Protein AF-A0A2G2V7Y5-F1 (afdb_monomer)

Foldseek 3Di:
DDDQDDDPDPVVVVVSVVVVVVVVVVVVVVVVVVVVVVDDDDDDDDDDDDDDDDDDDDDDDDDDPPPDPPVPDVVLQVDFDWDDPDPPKIFTARPVPRHTAAIPVGAGDDPRNVVVVPDDDD

Solvent-accessible surface area (backbone ato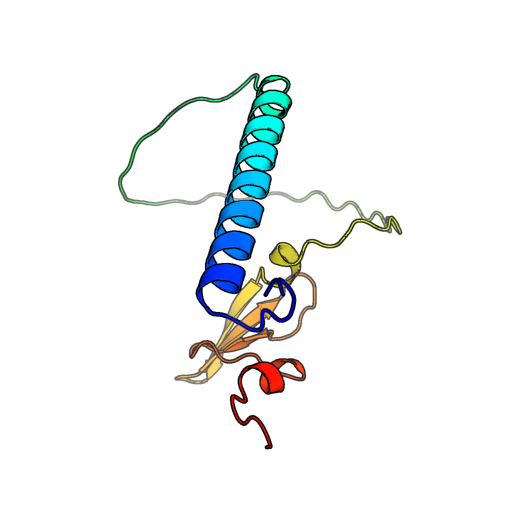ms only — not comparable to full-atom values): 8216 Å² total; per-residue (Å²): 139,86,85,91,76,87,58,99,45,71,68,56,40,51,53,51,49,55,53,53,53,50,54,52,51,52,52,51,52,54,48,51,64,58,51,64,77,74,65,85,81,85,81,82,88,84,85,83,88,87,86,88,82,89,83,87,87,83,88,80,90,72,92,68,93,68,91,59,94,65,80,76,52,72,65,59,53,70,38,58,50,80,44,77,80,50,101,89,41,34,32,28,28,15,70,72,74,72,42,63,48,33,40,79,86,71,49,43,35,76,88,50,33,61,75,72,51,80,77,76,88,127

Radius of gyration: 22.43 Å; Cα contacts (8 Å, |Δi|>4): 77; chains: 1; bounding box: 45×40×55 Å

Sequence (122 aa):
MIWLGTSVTAEDASKNYESKKLEFEELLMAKRAKNGQLSEKSYQESCVTDKFEEKSPMSVDENTNTLNGVEESDEELMMGTWVKISENQEVKYSHKLGVPIVDNYGFLLGEFSILDDLRIYM

Structure (mmCIF, N/CA/C/O backbone):
data_AF-A0A2G2V7Y5-F1
#
_entry.id   AF-A0A2G2V7Y5-F1
#
loop_
_atom_site.group_PDB
_atom_site.id
_atom_site.type_symbol
_atom_site.label_atom_id
_atom_site.label_alt_id
_atom_site.label_comp_id
_atom_site.label_asym_id
_atom_site.label_entity_id
_atom_site.label_seq_id
_atom_site.pdbx_PDB_ins_code
_atom_site.Cartn_x
_atom_site.Cartn_y
_atom_site.Cartn_z
_atom_site.occupancy
_atom_site.B_iso_or_equiv
_atom_site.auth_seq_id
_atom_site.auth_comp_id
_atom_site.auth_asym_id
_atom_site.auth_atom_id
_atom_site.pdbx_PDB_model_num
ATOM 1 N N . MET A 1 1 ? 9.872 4.801 -4.538 1.00 61.06 1 MET A N 1
ATOM 2 C CA . MET A 1 1 ? 10.892 4.232 -5.455 1.00 61.06 1 MET A CA 1
ATOM 3 C C . MET A 1 1 ? 11.596 5.386 -6.163 1.00 61.06 1 MET A C 1
ATOM 5 O O . MET A 1 1 ? 10.897 6.253 -6.665 1.00 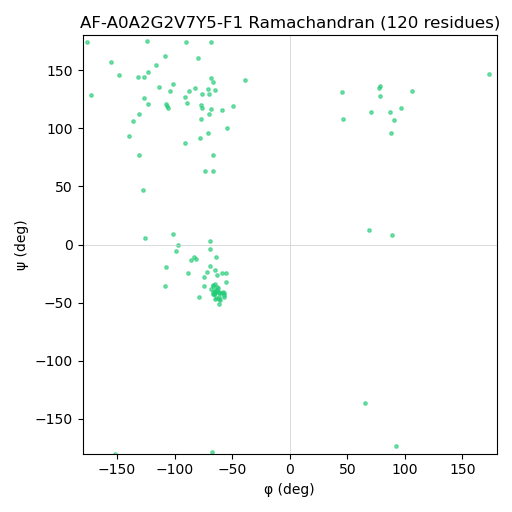61.06 1 MET A O 1
ATOM 9 N N . ILE A 1 2 ? 12.933 5.448 -6.171 1.00 83.94 2 ILE A N 1
ATOM 10 C CA . ILE A 1 2 ? 13.688 6.537 -6.825 1.00 83.94 2 ILE A CA 1
ATOM 11 C C . ILE A 1 2 ? 14.336 5.983 -8.097 1.00 83.94 2 ILE A C 1
ATOM 13 O O . ILE A 1 2 ? 15.126 5.045 -8.022 1.00 83.94 2 ILE A O 1
ATOM 17 N N . TRP A 1 3 ? 14.018 6.561 -9.257 1.00 87.62 3 TRP A N 1
ATOM 18 C CA . TRP A 1 3 ? 14.621 6.189 -10.539 1.00 87.62 3 TRP A CA 1
ATOM 19 C C . TRP A 1 3 ? 15.909 6.989 -10.790 1.00 87.62 3 TRP A C 1
ATOM 21 O O . TRP A 1 3 ? 15.934 8.206 -10.612 1.00 87.62 3 TRP A O 1
ATOM 31 N N . LEU A 1 4 ? 16.990 6.305 -11.181 1.00 85.81 4 LEU A N 1
ATOM 32 C CA . LEU A 1 4 ? 18.320 6.896 -11.418 1.00 85.81 4 LEU A CA 1
ATOM 33 C C . LEU A 1 4 ? 18.640 7.106 -12.909 1.00 85.81 4 LEU A C 1
ATOM 35 O O . LEU A 1 4 ? 19.768 7.454 -13.250 1.00 85.81 4 LEU A O 1
ATOM 39 N N . GLY A 1 5 ? 17.652 6.913 -13.787 1.00 87.69 5 GLY A N 1
ATOM 40 C CA . GLY A 1 5 ? 17.813 6.957 -15.240 1.00 87.69 5 GLY A CA 1
ATOM 41 C C . GLY A 1 5 ? 18.095 5.584 -15.854 1.00 87.69 5 GLY A C 1
ATOM 42 O O . GLY A 1 5 ? 18.007 4.550 -15.189 1.00 87.69 5 GLY A O 1
ATOM 43 N N . THR A 1 6 ? 18.392 5.571 -17.152 1.00 86.25 6 THR A N 1
ATOM 44 C CA . THR A 1 6 ? 18.765 4.365 -17.904 1.00 86.25 6 THR A CA 1
ATOM 45 C C . THR A 1 6 ? 20.257 4.381 -18.204 1.00 86.25 6 THR A C 1
ATOM 47 O O . THR A 1 6 ? 20.733 5.267 -18.914 1.00 86.25 6 THR A O 1
ATOM 50 N N . SER A 1 7 ? 20.984 3.388 -17.703 1.00 86.25 7 SER A N 1
ATOM 51 C CA . SER A 1 7 ? 22.384 3.153 -18.059 1.00 86.25 7 SER A CA 1
ATOM 52 C C . SER A 1 7 ? 22.464 2.016 -19.072 1.00 86.25 7 SER A C 1
ATOM 54 O O . SER A 1 7 ? 21.763 1.016 -18.942 1.00 86.25 7 SER A O 1
ATOM 56 N N . VAL A 1 8 ? 23.314 2.173 -20.085 1.00 87.31 8 VAL A N 1
ATOM 57 C CA . VAL A 1 8 ? 23.492 1.173 -21.152 1.00 87.31 8 VAL A CA 1
ATOM 58 C C . VAL A 1 8 ? 24.294 -0.038 -20.654 1.00 87.31 8 VAL A C 1
ATOM 60 O O . VAL A 1 8 ? 24.080 -1.153 -21.121 1.00 87.31 8 VAL A O 1
ATOM 63 N N . THR A 1 9 ? 25.169 0.169 -19.665 1.00 92.31 9 THR A N 1
ATOM 64 C CA . THR A 1 9 ? 26.080 -0.847 -19.120 1.00 92.31 9 THR A CA 1
ATOM 65 C C . THR A 1 9 ? 25.879 -1.015 -17.614 1.00 92.31 9 THR A C 1
ATOM 67 O O . THR A 1 9 ? 25.580 -0.050 -16.907 1.00 92.31 9 THR A O 1
ATOM 70 N N . ALA A 1 10 ? 26.097 -2.235 -17.113 1.00 89.44 10 ALA A N 1
ATOM 71 C CA . ALA A 1 10 ? 26.016 -2.552 -15.687 1.00 89.44 10 ALA A CA 1
ATOM 72 C C . ALA A 1 10 ? 27.039 -1.764 -14.844 1.00 89.44 10 ALA A C 1
ATOM 74 O O . ALA A 1 10 ? 26.670 -1.246 -13.789 1.00 89.44 10 ALA A O 1
ATOM 75 N N . GLU A 1 11 ? 28.283 -1.599 -15.316 1.00 91.12 11 GLU A N 1
ATOM 76 C CA . GLU A 1 11 ? 29.278 -0.741 -14.653 1.00 91.12 11 GLU A CA 1
ATOM 77 C C . GLU A 1 11 ? 28.793 0.705 -14.481 1.00 91.12 11 GLU A C 1
ATOM 79 O O . GLU A 1 11 ? 28.928 1.272 -13.397 1.00 91.12 11 GLU A O 1
ATOM 84 N N . ASP A 1 12 ? 28.197 1.299 -15.518 1.00 89.75 12 ASP A N 1
ATOM 85 C CA . ASP A 1 12 ? 27.714 2.682 -15.457 1.00 89.75 12 ASP A CA 1
ATOM 86 C C . ASP A 1 12 ? 26.520 2.819 -14.508 1.00 89.75 12 ASP A C 1
ATOM 88 O O . ASP A 1 12 ? 26.438 3.792 -13.755 1.00 89.75 12 ASP A O 1
ATOM 92 N N . ALA A 1 13 ? 25.618 1.831 -14.499 1.00 91.81 13 ALA A N 1
ATOM 93 C CA . ALA A 1 13 ? 24.501 1.782 -13.557 1.00 91.81 13 ALA A CA 1
ATOM 94 C C . ALA A 1 13 ? 25.001 1.715 -12.107 1.00 91.81 13 ALA A C 1
ATOM 96 O O . ALA A 1 13 ? 24.545 2.477 -11.252 1.00 91.81 13 ALA A O 1
ATOM 97 N N . SER A 1 14 ? 25.978 0.838 -11.854 1.00 92.38 14 SER A N 1
ATOM 98 C CA . SER A 1 14 ? 26.615 0.660 -10.547 1.00 92.38 14 SER A CA 1
ATOM 99 C C . SER A 1 14 ? 27.298 1.947 -10.082 1.00 92.38 14 SER A C 1
ATOM 101 O O . SER A 1 14 ? 27.048 2.433 -8.979 1.00 92.38 14 SER A O 1
ATOM 103 N N . LYS A 1 15 ? 28.079 2.582 -10.962 1.00 91.38 15 LYS A N 1
ATOM 104 C CA . LYS A 1 15 ? 28.757 3.849 -10.668 1.00 91.38 15 LYS A CA 1
ATOM 105 C C . LYS A 1 15 ? 27.773 4.974 -10.348 1.00 91.38 15 LYS A C 1
ATOM 107 O O . LYS A 1 15 ? 28.013 5.756 -9.427 1.00 91.38 15 LYS A O 1
ATOM 112 N N . ASN A 1 16 ? 26.679 5.067 -11.100 1.00 89.31 16 ASN A N 1
ATOM 113 C CA . ASN A 1 16 ? 25.651 6.079 -10.880 1.00 89.31 16 ASN A CA 1
ATOM 114 C C . ASN A 1 16 ? 24.928 5.861 -9.541 1.00 89.31 16 ASN A C 1
ATOM 116 O O . ASN A 1 16 ? 24.711 6.811 -8.790 1.00 89.31 16 ASN A O 1
ATOM 120 N N . TYR A 1 17 ? 24.629 4.604 -9.202 1.00 92.81 17 TYR A N 1
ATOM 121 C CA . TYR A 1 17 ? 24.061 4.246 -7.904 1.00 92.81 17 TYR A CA 1
ATOM 122 C C . TYR A 1 17 ? 24.989 4.611 -6.743 1.00 92.81 17 TYR A C 1
ATOM 124 O O . TYR A 1 17 ? 24.559 5.308 -5.826 1.00 92.81 17 TYR A O 1
ATOM 132 N N . GLU A 1 18 ? 26.259 4.203 -6.792 1.00 93.12 18 GLU A N 1
ATOM 133 C CA . GLU A 1 18 ? 27.221 4.500 -5.722 1.00 93.12 18 GLU A CA 1
ATOM 134 C C . GLU A 1 18 ? 27.443 6.010 -5.557 1.00 93.12 18 GLU A C 1
ATOM 136 O O . GLU A 1 18 ? 27.505 6.511 -4.434 1.00 93.12 18 GLU A O 1
ATOM 141 N N . SER A 1 19 ? 27.467 6.759 -6.664 1.00 92.25 19 SER A N 1
ATOM 142 C CA . SER A 1 19 ? 27.579 8.224 -6.628 1.00 92.25 19 SER A CA 1
ATOM 143 C C .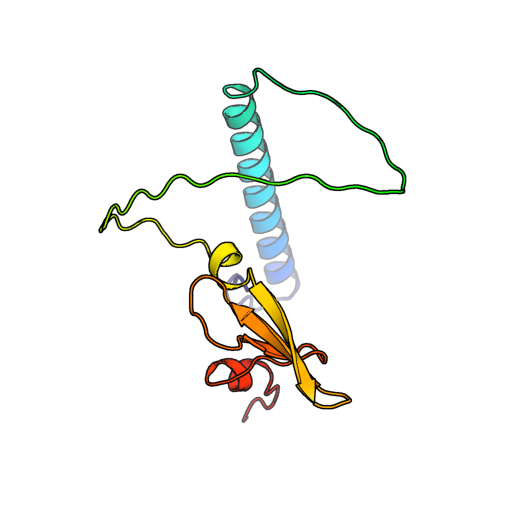 SER A 1 19 ? 26.365 8.863 -5.944 1.00 92.25 19 SER A C 1
ATOM 145 O O . SER A 1 19 ? 26.523 9.700 -5.057 1.00 92.25 19 SER A O 1
ATOM 147 N N . LYS A 1 20 ? 25.149 8.422 -6.297 1.00 91.31 20 LYS A N 1
ATOM 148 C CA . LYS A 1 20 ? 23.900 8.907 -5.688 1.00 91.31 20 LYS A CA 1
ATOM 149 C C . LYS A 1 20 ? 23.817 8.541 -4.203 1.00 91.31 20 LYS A C 1
ATOM 151 O O . LYS A 1 20 ? 23.377 9.341 -3.384 1.00 91.31 20 LYS A O 1
ATOM 156 N N . LYS A 1 21 ? 24.237 7.327 -3.845 1.00 92.44 21 LYS A N 1
ATOM 157 C CA . LYS A 1 21 ? 24.262 6.846 -2.459 1.00 92.44 21 LYS A CA 1
ATOM 158 C C . LYS A 1 21 ? 25.151 7.727 -1.578 1.00 92.44 21 LYS A C 1
ATOM 160 O O . LYS A 1 21 ? 24.757 8.045 -0.460 1.00 92.44 21 LYS A O 1
ATOM 165 N N . LEU A 1 22 ? 26.310 8.146 -2.088 1.00 92.81 22 LEU A N 1
ATOM 166 C CA . LEU A 1 22 ? 27.229 9.030 -1.370 1.00 92.81 22 LEU A CA 1
ATOM 167 C C . LEU A 1 22 ? 26.629 10.425 -1.140 1.00 92.81 22 LEU A C 1
ATOM 169 O O . LEU A 1 22 ? 26.710 10.940 -0.028 1.00 92.81 22 LEU A O 1
ATOM 173 N N . GLU A 1 23 ? 25.970 10.999 -2.150 1.00 91.88 23 GLU A N 1
ATOM 174 C CA . GLU A 1 23 ? 25.272 12.290 -2.038 1.00 91.88 23 GLU A CA 1
ATOM 175 C C . GLU A 1 23 ? 24.211 12.273 -0.922 1.00 91.88 23 GLU A C 1
ATOM 177 O O . GLU A 1 23 ? 24.130 13.194 -0.105 1.00 91.88 23 GLU A O 1
ATOM 182 N N . PHE A 1 24 ? 23.424 11.194 -0.837 1.00 91.75 24 PHE A N 1
ATOM 183 C CA . PHE A 1 24 ? 22.424 11.036 0.222 1.00 91.75 24 PHE A CA 1
ATOM 184 C C . PHE A 1 24 ? 23.043 10.915 1.619 1.00 91.75 24 PHE A C 1
ATOM 186 O O . PHE A 1 24 ? 22.499 11.484 2.566 1.00 91.75 24 PHE A O 1
ATOM 193 N N . GLU A 1 25 ? 24.167 10.211 1.761 1.00 92.44 25 GLU A N 1
ATOM 194 C CA . GLU A 1 25 ? 24.870 10.100 3.044 1.00 92.44 25 GLU A CA 1
ATOM 195 C C . GLU A 1 25 ? 25.406 11.467 3.503 1.00 92.44 25 GLU A C 1
ATOM 197 O O . GLU A 1 25 ? 25.243 11.841 4.667 1.00 92.44 25 GLU A O 1
ATOM 202 N N . GLU A 1 26 ? 25.968 12.262 2.586 1.00 92.88 26 GLU A N 1
ATOM 203 C CA . GLU A 1 26 ? 26.428 13.624 2.880 1.00 92.88 26 GLU A CA 1
ATOM 204 C C . GLU A 1 26 ? 25.272 14.529 3.334 1.00 92.88 26 GLU A C 1
ATOM 206 O O . GLU A 1 26 ? 25.376 15.216 4.356 1.00 92.88 26 GLU A O 1
ATOM 211 N N . LEU A 1 27 ? 24.133 14.473 2.637 1.00 90.19 27 LEU A N 1
ATOM 212 C CA . LEU A 1 27 ? 22.904 15.173 3.026 1.00 90.19 27 LEU A CA 1
ATOM 213 C C . LEU A 1 27 ? 22.430 14.771 4.431 1.00 90.19 27 LEU A C 1
ATOM 215 O O . LEU A 1 27 ? 22.016 15.629 5.218 1.00 90.19 27 LEU A O 1
ATOM 219 N N . LEU A 1 28 ? 22.510 13.483 4.773 1.00 87.31 28 LEU A N 1
ATOM 220 C CA . LEU A 1 28 ? 22.118 12.958 6.083 1.00 87.31 28 LEU A CA 1
ATOM 221 C C . LEU A 1 28 ? 23.043 13.491 7.188 1.00 87.31 28 LEU A C 1
ATOM 223 O O . LEU A 1 28 ? 22.571 13.940 8.239 1.00 87.31 28 LEU A O 1
ATOM 227 N N . MET A 1 29 ? 24.350 13.523 6.931 1.00 87.00 29 MET A N 1
ATOM 228 C CA . MET A 1 29 ? 25.350 14.074 7.850 1.00 87.00 29 MET A CA 1
ATOM 229 C C . MET A 1 29 ? 25.194 15.590 8.032 1.00 87.00 29 MET A C 1
ATOM 231 O O . MET A 1 29 ? 25.214 16.076 9.166 1.00 87.00 29 MET A O 1
ATOM 235 N N . ALA A 1 30 ? 24.944 16.338 6.954 1.00 87.12 30 ALA A N 1
ATOM 236 C CA . ALA A 1 30 ? 24.666 17.773 7.015 1.00 87.12 30 ALA A CA 1
ATOM 237 C C . ALA A 1 30 ? 23.372 18.079 7.791 1.00 87.12 30 ALA A C 1
ATOM 239 O O . ALA A 1 30 ? 23.326 19.027 8.581 1.00 87.12 30 ALA A O 1
ATOM 240 N N . LYS A 1 31 ? 22.328 17.256 7.620 1.00 83.25 31 LYS A N 1
ATOM 241 C CA . LYS A 1 31 ? 21.085 17.361 8.396 1.00 83.25 31 LYS A CA 1
ATOM 242 C C . LYS A 1 31 ? 21.338 17.074 9.878 1.00 83.25 31 LYS A C 1
ATOM 244 O O . LYS A 1 31 ? 20.954 17.886 10.711 1.00 83.25 31 LYS A O 1
ATOM 249 N N . ARG A 1 32 ? 22.073 16.007 10.222 1.00 79.94 32 ARG A N 1
ATOM 250 C CA . ARG A 1 32 ? 22.472 15.715 11.617 1.00 79.94 32 ARG A CA 1
ATOM 251 C C . ARG A 1 32 ? 23.256 16.863 12.255 1.00 79.94 32 ARG A C 1
ATOM 253 O O . ARG A 1 32 ? 22.974 17.218 13.395 1.00 79.94 32 ARG A O 1
ATOM 260 N N . ALA A 1 33 ? 24.182 17.478 11.520 1.00 74.69 33 ALA A N 1
ATOM 261 C CA . ALA A 1 33 ? 24.941 18.628 12.010 1.00 74.69 33 ALA A CA 1
ATOM 262 C C . ALA A 1 33 ? 24.042 19.846 12.302 1.00 74.69 33 ALA A C 1
ATOM 264 O O . ALA A 1 33 ? 24.252 20.539 13.294 1.00 74.69 33 ALA A O 1
ATOM 265 N N . LYS A 1 34 ? 23.001 20.078 11.489 1.00 64.69 34 LYS A N 1
ATOM 266 C CA . LYS A 1 34 ? 22.005 21.140 11.723 1.00 64.69 34 LYS A CA 1
ATOM 267 C C . LYS A 1 34 ? 21.033 20.810 12.859 1.00 64.69 34 LYS A C 1
ATOM 269 O O . LYS A 1 34 ? 20.669 21.693 13.630 1.00 64.69 34 LYS A O 1
ATOM 274 N N . ASN A 1 35 ? 20.660 19.542 13.016 1.00 58.50 35 ASN A N 1
ATOM 275 C CA . ASN A 1 35 ? 19.846 19.072 14.139 1.00 58.50 35 ASN A CA 1
ATOM 276 C C . ASN A 1 35 ? 20.597 19.114 15.486 1.00 58.50 35 ASN A C 1
ATOM 278 O O . ASN A 1 35 ? 19.953 19.162 16.529 1.00 58.50 35 ASN A O 1
ATOM 282 N N . GLY A 1 36 ? 21.934 19.190 15.481 1.00 50.81 36 GLY A N 1
ATOM 283 C CA . GLY A 1 36 ? 22.747 19.440 16.677 1.00 50.81 36 GLY A CA 1
ATOM 284 C C . GLY A 1 36 ? 22.531 20.815 17.329 1.00 50.81 36 GLY A C 1
ATOM 285 O O . GLY A 1 36 ? 22.981 21.022 18.451 1.00 50.81 36 GLY A O 1
ATOM 286 N N . GLN A 1 37 ? 21.825 21.744 16.669 1.00 48.09 37 GLN A N 1
ATOM 287 C CA . GLN A 1 37 ? 21.509 23.072 17.215 1.00 48.09 37 GLN A CA 1
ATOM 288 C C . GLN A 1 37 ? 20.103 23.174 17.845 1.00 48.09 37 GLN A C 1
ATOM 290 O O . GLN A 1 37 ? 19.753 24.219 18.385 1.00 48.09 37 GLN A O 1
ATOM 295 N N . LEU A 1 38 ? 19.315 22.090 17.827 1.00 47.41 38 LEU A N 1
ATOM 296 C CA . LEU A 1 38 ? 18.018 21.971 18.512 1.00 47.41 38 LEU A CA 1
ATOM 297 C C . LEU A 1 38 ? 17.979 20.718 19.397 1.00 47.41 38 LEU A C 1
ATOM 299 O O . LEU A 1 38 ? 17.037 19.934 19.358 1.00 47.41 38 LEU A O 1
ATOM 303 N N . SER A 1 39 ? 19.027 20.511 20.189 1.00 46.41 39 SER A N 1
ATOM 304 C CA . SER A 1 39 ? 19.048 19.457 21.199 1.00 46.41 39 SER A CA 1
ATOM 305 C C . SER A 1 39 ? 19.516 20.021 22.534 1.00 46.41 39 SER A C 1
ATOM 307 O O . SER A 1 39 ? 20.640 19.779 22.969 1.00 46.41 39 SER A O 1
ATOM 309 N N . GLU A 1 40 ? 18.620 20.735 23.214 1.00 46.97 40 GLU A N 1
ATOM 310 C CA . GLU A 1 40 ? 18.575 20.668 24.671 1.00 46.97 40 GLU A CA 1
ATOM 311 C C . GLU A 1 40 ? 17.350 19.831 25.069 1.00 46.97 40 GLU A C 1
ATOM 313 O O . GLU A 1 40 ? 16.216 20.210 24.789 1.00 46.97 40 GLU A O 1
ATOM 318 N N . LYS A 1 41 ? 17.642 18.702 25.737 1.00 42.31 41 LYS A N 1
ATOM 319 C CA . LYS A 1 41 ? 16.765 17.630 26.265 1.00 42.31 41 LYS A CA 1
ATOM 320 C C . LYS A 1 41 ? 16.262 16.619 25.219 1.00 42.31 41 LYS A C 1
ATOM 322 O O . LYS A 1 41 ? 15.667 16.996 24.228 1.00 42.31 41 LYS A O 1
ATOM 327 N N . SER A 1 42 ? 16.411 15.304 25.387 1.00 46.06 42 SER A N 1
ATOM 328 C CA . SER A 1 42 ? 16.763 14.489 26.556 1.00 46.06 42 SER A CA 1
ATOM 329 C C . SER A 1 42 ? 17.389 13.157 26.115 1.00 46.06 42 SER A C 1
ATOM 331 O O . SER A 1 42 ? 17.189 12.697 24.997 1.00 46.06 42 SER A O 1
ATOM 333 N N . TYR A 1 43 ? 18.154 12.588 27.039 1.00 42.34 43 TYR A N 1
ATOM 334 C CA . TYR A 1 43 ? 19.107 11.490 26.951 1.00 42.34 43 TYR A CA 1
ATOM 335 C C . TYR A 1 43 ? 18.490 10.079 26.951 1.00 42.34 43 TYR A C 1
ATOM 337 O O . TYR A 1 43 ? 17.421 9.882 27.517 1.00 42.34 43 TYR A O 1
ATOM 345 N N . GLN A 1 44 ? 19.311 9.135 26.456 1.00 43.97 44 GLN A N 1
ATOM 346 C CA . GLN A 1 44 ? 19.489 7.733 26.894 1.00 43.97 44 GLN A CA 1
ATOM 347 C C . GLN A 1 44 ? 18.346 6.741 26.610 1.00 43.97 44 GLN A C 1
ATOM 349 O O . GLN A 1 44 ? 17.207 6.941 26.997 1.00 43.97 44 GLN A O 1
ATOM 354 N N . GLU A 1 45 ? 18.571 5.737 25.756 1.00 43.66 45 GLU A N 1
ATOM 355 C CA . GLU A 1 45 ? 19.287 4.463 26.001 1.00 43.66 45 GLU A CA 1
ATOM 356 C C . GLU A 1 45 ? 18.435 3.438 26.771 1.00 43.66 45 GLU A C 1
ATOM 358 O O . GLU A 1 45 ? 17.861 3.739 27.809 1.00 43.66 45 GLU A O 1
ATOM 363 N N . SER A 1 46 ? 18.481 2.197 26.272 1.00 36.16 46 SER A N 1
ATOM 364 C CA . SER A 1 46 ? 18.180 0.929 26.949 1.00 36.16 46 SER A CA 1
ATOM 365 C C . SER A 1 46 ? 16.870 0.221 26.588 1.00 36.16 46 SER A C 1
ATOM 367 O O . SER A 1 46 ? 15.776 0.771 26.551 1.00 36.16 46 SER A O 1
ATOM 369 N N . CYS A 1 47 ? 17.068 -1.070 26.346 1.00 38.09 47 CYS A N 1
ATOM 370 C CA . CYS A 1 47 ? 16.137 -2.138 26.036 1.00 38.09 47 CYS A CA 1
ATOM 371 C C . CYS A 1 47 ? 15.207 -2.535 27.210 1.00 38.09 47 CYS A C 1
ATOM 373 O O . CYS A 1 47 ? 15.468 -2.198 28.361 1.00 38.09 47 CYS A O 1
ATOM 375 N N . VAL A 1 48 ? 14.269 -3.439 26.876 1.00 33.31 48 VAL A N 1
ATOM 376 C CA . VAL A 1 48 ? 13.548 -4.426 27.721 1.00 33.31 48 VAL A CA 1
ATOM 377 C C . VAL A 1 48 ? 12.220 -3.983 28.372 1.00 33.31 48 VAL A C 1
ATOM 379 O O . VAL A 1 48 ? 12.183 -3.248 29.346 1.00 33.31 48 VAL A O 1
ATOM 382 N N . THR A 1 49 ? 11.151 -4.546 27.793 1.00 33.34 49 THR A N 1
ATOM 383 C CA . THR A 1 49 ? 10.012 -5.296 28.373 1.00 33.34 49 THR A CA 1
ATOM 384 C C . THR A 1 49 ? 9.263 -4.813 29.634 1.00 33.34 49 THR A C 1
ATOM 386 O O . THR A 1 49 ? 9.823 -4.686 30.713 1.00 33.34 49 THR A O 1
ATOM 389 N N . ASP A 1 50 ? 7.931 -4.832 29.467 1.00 33.56 50 ASP A N 1
ATOM 390 C CA . ASP A 1 50 ? 6.856 -5.211 30.405 1.00 33.56 50 ASP A CA 1
ATOM 391 C C . ASP A 1 50 ? 6.233 -4.190 31.396 1.00 33.56 50 ASP A C 1
ATOM 393 O O . ASP A 1 50 ? 6.798 -3.839 32.424 1.00 33.56 50 ASP A O 1
ATOM 397 N N . LYS A 1 51 ? 4.934 -3.939 31.124 1.00 39.56 51 LYS A N 1
ATOM 398 C CA . LYS A 1 51 ? 3.757 -3.969 32.029 1.00 39.56 51 LYS A CA 1
ATOM 399 C C . LYS A 1 51 ? 3.187 -2.698 32.700 1.00 39.56 51 LYS A C 1
ATOM 401 O O . LYS A 1 51 ? 3.737 -2.167 33.650 1.00 39.56 51 LYS A O 1
ATOM 406 N N . PHE A 1 52 ? 1.927 -2.468 32.293 1.00 40.78 52 PHE A N 1
ATOM 407 C CA . PHE A 1 52 ? 0.693 -2.151 33.044 1.00 40.78 52 PHE A CA 1
ATOM 408 C C . PHE A 1 52 ? 0.391 -0.736 33.589 1.00 40.78 52 PHE A C 1
ATOM 410 O O . PHE A 1 52 ? 1.185 -0.098 34.264 1.00 40.78 52 PHE A O 1
ATOM 417 N N . GLU A 1 53 ? -0.889 -0.402 33.354 1.00 38.53 53 GLU A N 1
ATOM 418 C CA . GLU A 1 53 ? -1.838 0.405 34.146 1.00 38.53 53 GLU A CA 1
ATOM 419 C C . GLU A 1 53 ? -1.928 1.934 33.974 1.00 38.53 53 GLU A C 1
ATOM 421 O O . GLU A 1 53 ? -1.231 2.731 34.587 1.00 38.53 53 GLU A O 1
ATOM 426 N N . GLU A 1 54 ? -2.904 2.306 33.133 1.00 42.31 54 GLU A N 1
ATOM 427 C CA . GLU A 1 54 ? -4.128 3.051 33.486 1.00 42.31 54 GLU A CA 1
ATOM 428 C C . GLU A 1 54 ? -4.013 4.302 34.387 1.00 42.31 54 GLU A C 1
ATOM 430 O O . GLU A 1 54 ? -3.965 4.207 35.610 1.00 42.31 54 GLU A O 1
ATOM 435 N N . LYS A 1 55 ? -4.211 5.489 33.786 1.00 32.22 55 LYS A N 1
ATOM 436 C CA . LYS A 1 55 ? -5.372 6.359 34.090 1.00 32.22 55 LYS A CA 1
ATOM 437 C C . LYS A 1 55 ? -5.485 7.581 33.162 1.00 32.22 55 LYS A C 1
ATOM 439 O O . LYS A 1 55 ? 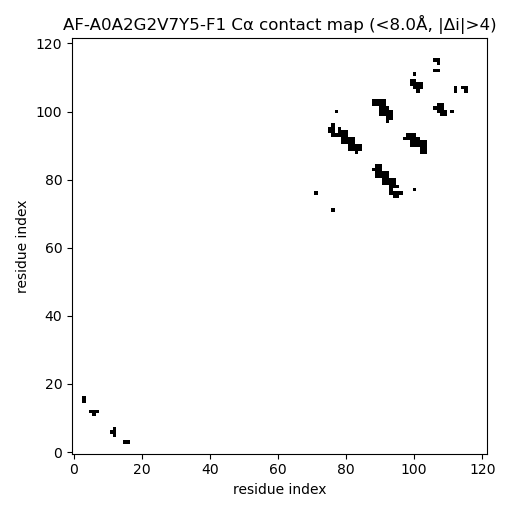-4.553 8.355 32.993 1.00 32.22 55 LYS A O 1
ATOM 444 N N . SER A 1 56 ? -6.691 7.724 32.613 1.00 36.69 56 SER A N 1
ATOM 445 C CA . SER A 1 56 ? -7.341 8.902 31.994 1.00 36.69 56 SER A CA 1
ATOM 446 C C . SER A 1 56 ? -7.645 10.005 33.047 1.00 36.69 56 SER A C 1
ATOM 448 O O . SER A 1 56 ? -7.420 9.709 34.226 1.00 36.69 56 SER A O 1
ATOM 450 N N . PRO A 1 57 ? -8.263 11.191 32.767 1.00 65.00 57 PRO A N 1
ATOM 451 C CA . PRO A 1 57 ? -8.630 11.915 31.520 1.00 65.00 57 PRO A CA 1
ATOM 452 C C . PRO A 1 57 ? -8.018 13.352 31.493 1.00 65.00 57 PRO A C 1
ATOM 454 O O . PRO A 1 57 ? -7.415 13.780 32.467 1.00 65.00 57 PRO A O 1
ATOM 457 N N . MET A 1 58 ? -8.105 14.187 30.447 1.00 28.97 58 MET A N 1
ATOM 458 C CA . MET A 1 58 ? -9.288 15.000 30.116 1.00 28.97 58 MET A CA 1
ATOM 459 C C . MET A 1 58 ? -8.980 15.961 28.948 1.00 28.97 58 MET A C 1
ATOM 461 O O . MET A 1 58 ? -7.867 16.451 28.793 1.00 28.97 58 MET A O 1
ATOM 465 N N . SER A 1 59 ? -10.025 16.190 28.158 1.00 46.03 59 SER A N 1
ATOM 466 C CA . SER A 1 59 ? -10.211 17.044 26.980 1.00 46.03 59 SER A CA 1
ATOM 467 C C . SER A 1 59 ? -9.549 18.428 26.965 1.00 46.03 59 SER A C 1
ATOM 469 O O . SER A 1 59 ? -9.701 19.187 27.922 1.00 46.03 59 SER A O 1
ATOM 471 N N . VAL A 1 60 ? -9.047 18.825 25.791 1.00 42.41 60 VAL A N 1
ATOM 472 C CA . VAL A 1 60 ? -9.191 20.199 25.284 1.00 42.41 60 VAL A CA 1
ATOM 473 C C . VAL A 1 60 ? -9.686 20.108 23.843 1.00 42.41 60 VAL A C 1
ATOM 475 O O . VAL A 1 60 ? -9.013 19.575 22.966 1.00 42.41 60 VAL A O 1
ATOM 478 N N . ASP A 1 61 ? -10.922 20.556 23.663 1.00 55.44 61 ASP A N 1
ATOM 479 C CA . ASP A 1 61 ? -11.542 20.864 22.384 1.00 55.44 61 ASP A CA 1
ATOM 480 C C . ASP A 1 61 ? -10.963 22.201 21.917 1.00 55.44 61 ASP A C 1
ATOM 482 O O . ASP A 1 61 ? -11.133 23.205 22.604 1.00 55.44 61 ASP A O 1
ATOM 486 N N . GLU A 1 62 ? -10.266 22.218 20.787 1.00 45.41 62 GLU A N 1
ATOM 487 C CA . GLU A 1 62 ? -10.009 23.451 20.049 1.00 45.41 62 GLU A CA 1
ATOM 488 C C . GLU A 1 62 ? -10.146 23.154 18.560 1.00 45.41 62 GLU A C 1
ATOM 490 O O . GLU A 1 62 ? -9.226 22.722 17.862 1.00 45.41 62 GLU A O 1
ATOM 495 N N . ASN A 1 63 ? -11.363 23.401 18.076 1.00 59.16 63 ASN A N 1
ATOM 496 C CA . ASN A 1 63 ? -11.586 23.704 16.680 1.00 59.16 63 ASN A CA 1
ATOM 497 C C . ASN A 1 63 ? -10.599 24.806 16.260 1.00 59.16 63 ASN A C 1
ATOM 499 O O . ASN A 1 63 ? -10.602 25.917 16.780 1.00 59.16 63 ASN A O 1
ATOM 503 N N . THR A 1 64 ? -9.749 24.497 15.294 1.00 39.53 64 THR A N 1
ATOM 504 C CA . THR A 1 64 ? -9.174 25.508 14.421 1.00 39.53 64 THR A CA 1
ATOM 505 C C . THR A 1 64 ? -9.238 24.930 13.022 1.00 39.53 64 THR A C 1
ATOM 507 O O . THR A 1 64 ? -8.517 24.004 12.659 1.00 39.53 64 THR A O 1
ATOM 510 N N . ASN A 1 65 ? -10.168 25.462 12.230 1.00 53.78 65 ASN A N 1
ATOM 511 C CA . ASN A 1 65 ? -10.168 25.298 10.783 1.00 53.78 65 ASN A CA 1
ATOM 512 C C . ASN A 1 65 ? -8.937 26.033 10.246 1.00 53.78 65 ASN A C 1
ATOM 514 O O . ASN A 1 65 ? -9.018 27.165 9.771 1.00 53.78 65 ASN A O 1
ATOM 518 N N . THR A 1 66 ? -7.780 25.403 10.400 1.00 40.22 66 THR A N 1
ATOM 519 C CA . THR A 1 66 ? -6.505 25.904 9.923 1.00 40.22 66 THR A CA 1
ATOM 520 C C . THR A 1 66 ? -6.319 25.348 8.523 1.00 40.22 66 THR A C 1
ATOM 522 O O . THR A 1 66 ? -5.756 24.278 8.317 1.00 40.22 66 THR A O 1
ATOM 525 N N . LEU A 1 67 ? -6.849 26.089 7.551 1.00 50.91 67 LEU A N 1
ATOM 526 C CA . LEU A 1 67 ? -6.588 25.912 6.126 1.00 50.91 67 LEU A CA 1
ATOM 527 C C . LEU A 1 67 ? -5.165 26.423 5.842 1.00 50.91 67 LEU A C 1
ATOM 529 O O . LEU A 1 67 ? -4.961 27.424 5.164 1.00 50.91 67 LEU A O 1
ATOM 533 N N . ASN A 1 68 ? -4.180 25.758 6.445 1.00 48.31 68 ASN A N 1
ATOM 534 C CA . ASN A 1 68 ? -2.774 25.895 6.108 1.00 48.31 68 ASN A CA 1
ATOM 535 C C . ASN A 1 68 ? -2.409 24.650 5.309 1.00 48.31 68 ASN A C 1
ATOM 537 O O . ASN A 1 68 ? -2.733 23.544 5.733 1.00 48.31 68 ASN A O 1
ATOM 541 N N . GLY A 1 69 ? -1.740 24.830 4.170 1.00 49.16 69 GLY A N 1
ATOM 542 C CA . GLY A 1 69 ? -1.111 23.754 3.403 1.00 49.16 69 GLY A CA 1
ATOM 543 C C . GLY A 1 69 ? 0.056 23.147 4.179 1.00 49.16 69 GLY A C 1
ATOM 544 O O . GLY A 1 69 ? 1.210 23.297 3.792 1.00 49.16 69 GLY A O 1
ATOM 545 N N . VAL A 1 70 ? -0.256 22.544 5.323 1.00 52.31 70 VAL A N 1
ATOM 546 C CA . VAL A 1 70 ? 0.583 21.582 6.015 1.00 52.31 70 VAL A CA 1
ATOM 547 C C . VAL A 1 70 ? 0.569 20.368 5.107 1.00 52.31 70 VAL A C 1
ATOM 549 O O . VAL A 1 70 ? -0.498 19.834 4.816 1.00 52.31 70 VAL A O 1
ATOM 552 N N . GLU A 1 71 ? 1.735 20.005 4.585 1.00 60.44 71 GLU A N 1
ATOM 553 C CA . GLU A 1 71 ? 1.934 18.715 3.938 1.00 60.44 71 GLU A CA 1
ATOM 554 C C . GLU A 1 71 ? 1.500 17.661 4.961 1.00 60.44 71 GLU A C 1
ATOM 556 O O . GLU A 1 71 ? 2.199 17.428 5.949 1.00 60.44 71 GLU A O 1
ATOM 561 N N . GLU A 1 72 ? 0.277 17.143 4.805 1.00 62.25 72 GLU A N 1
ATOM 562 C CA . GLU A 1 72 ? -0.220 16.057 5.638 1.00 62.25 72 GLU A CA 1
ATOM 563 C C . GLU A 1 72 ? 0.756 14.913 5.434 1.00 62.25 72 GLU A C 1
ATOM 565 O O . GLU A 1 72 ? 0.968 1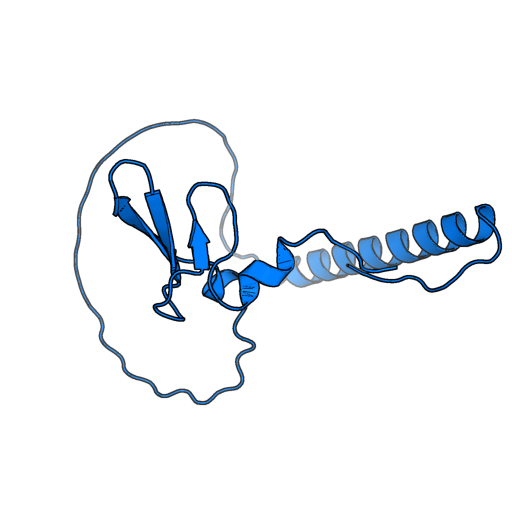4.456 4.310 1.00 62.25 72 GLU A O 1
ATOM 570 N N . SER A 1 73 ? 1.443 14.545 6.506 1.00 74.00 73 SER A N 1
ATOM 571 C CA . SER A 1 73 ? 2.494 13.559 6.405 1.00 74.00 73 SER A CA 1
ATOM 572 C C . SER A 1 73 ? 1.834 12.202 6.156 1.00 74.00 73 SER A C 1
ATOM 574 O O . SER A 1 73 ? 0.837 11.854 6.799 1.00 74.00 73 SER A O 1
ATOM 576 N N . ASP A 1 74 ? 2.359 11.435 5.198 1.00 77.62 74 ASP A N 1
ATOM 577 C CA . ASP A 1 74 ? 1.784 10.141 4.806 1.00 77.62 74 ASP A CA 1
ATOM 578 C C . ASP A 1 74 ? 1.649 9.192 6.014 1.00 77.62 74 ASP A C 1
ATOM 580 O O . ASP A 1 74 ? 0.790 8.308 6.041 1.00 77.62 74 ASP A O 1
ATOM 584 N N . GLU A 1 75 ? 2.463 9.393 7.055 1.00 83.88 75 GLU A N 1
ATOM 585 C CA . GLU A 1 75 ? 2.398 8.630 8.297 1.00 83.88 75 GLU A CA 1
ATOM 586 C C . GLU A 1 75 ? 1.084 8.857 9.054 1.00 83.88 75 GLU A C 1
ATOM 588 O O . GLU A 1 75 ? 0.508 7.888 9.553 1.00 83.88 75 GLU A O 1
ATOM 593 N N . GLU A 1 76 ? 0.579 10.094 9.115 1.00 86.44 76 GLU A N 1
ATOM 594 C CA . GLU A 1 76 ? -0.662 10.430 9.827 1.00 86.44 76 GLU A CA 1
ATOM 595 C C . GLU A 1 76 ? -1.889 9.791 9.164 1.00 86.44 76 GLU A C 1
ATOM 597 O O . GLU A 1 76 ? -2.790 9.305 9.852 1.00 86.44 76 GLU A O 1
ATOM 602 N N . LEU A 1 77 ? -1.882 9.688 7.833 1.00 84.94 77 LEU A N 1
ATOM 603 C CA . LEU A 1 77 ? -2.924 8.999 7.066 1.00 84.94 77 LEU A CA 1
ATOM 604 C C . LEU A 1 77 ? -2.960 7.494 7.357 1.00 84.94 77 LEU A C 1
ATOM 606 O O . LEU A 1 77 ? -4.036 6.886 7.370 1.00 84.94 77 LEU A O 1
ATOM 610 N N . MET A 1 78 ? -1.790 6.902 7.614 1.00 84.81 78 MET A N 1
ATOM 611 C CA . MET A 1 78 ? -1.622 5.472 7.879 1.00 84.81 78 MET A CA 1
ATOM 612 C C . MET A 1 78 ? -1.836 5.098 9.350 1.00 84.81 78 MET A C 1
ATOM 614 O O . MET A 1 78 ? -1.987 3.905 9.659 1.00 84.81 78 MET A O 1
ATOM 618 N N . MET A 1 79 ? -1.870 6.077 10.259 1.00 91.12 79 MET A N 1
ATOM 619 C CA . MET A 1 79 ? -2.272 5.861 11.647 1.00 91.12 79 MET A CA 1
ATOM 620 C C . MET A 1 79 ? -3.754 5.492 11.724 1.00 91.12 79 MET A C 1
ATOM 622 O O . MET A 1 79 ? -4.599 6.022 11.002 1.00 91.12 79 MET A O 1
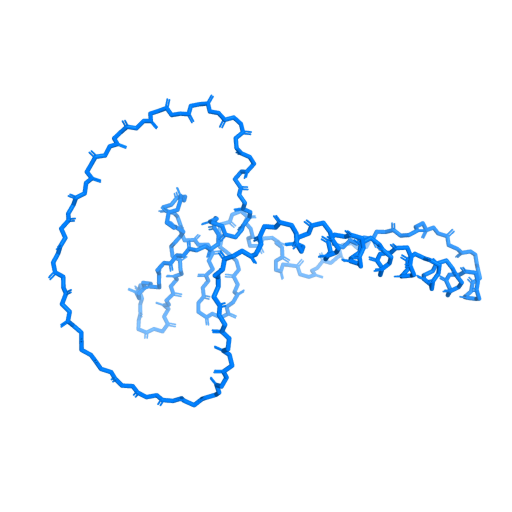ATOM 626 N N . GLY A 1 80 ? -4.080 4.544 12.596 1.00 94.75 80 GLY A N 1
ATOM 627 C CA . GLY A 1 80 ? -5.433 4.023 12.659 1.00 94.75 80 GLY A CA 1
ATOM 628 C C . GLY A 1 80 ? -5.668 3.014 13.767 1.00 94.75 80 GLY A C 1
ATOM 629 O O . GLY A 1 80 ? -4.740 2.579 14.450 1.00 94.75 80 GLY A O 1
ATOM 630 N N . THR A 1 81 ? -6.928 2.616 13.912 1.00 97.44 81 THR A N 1
ATOM 631 C CA . THR A 1 81 ? -7.366 1.605 14.883 1.00 97.44 81 THR A CA 1
ATOM 632 C C . THR A 1 81 ? -7.860 0.361 14.159 1.00 97.44 81 THR A C 1
ATOM 634 O O . THR A 1 81 ? -8.613 0.460 13.191 1.00 97.44 81 THR A O 1
ATOM 637 N N . TRP A 1 82 ? -7.450 -0.813 14.640 1.00 97.69 82 TRP A N 1
ATOM 638 C CA . TRP A 1 82 ? -7.949 -2.100 14.163 1.00 97.69 82 TRP A CA 1
ATOM 639 C C . TRP A 1 82 ? -9.347 -2.378 14.712 1.00 97.69 82 TRP A C 1
ATOM 641 O O . TRP A 1 82 ? -9.584 -2.275 15.916 1.00 97.69 82 TRP A O 1
ATOM 651 N N . VAL A 1 83 ? -10.269 -2.734 13.821 1.00 97.62 83 VAL A N 1
ATOM 652 C CA . VAL A 1 83 ? -11.661 -3.053 14.139 1.00 97.62 83 VAL A CA 1
ATOM 653 C C . VAL A 1 83 ? -11.995 -4.420 13.558 1.00 97.62 83 VAL A C 1
ATOM 655 O O . VAL A 1 83 ? -11.828 -4.658 12.361 1.00 97.62 83 VAL A O 1
ATOM 658 N N . LYS A 1 84 ? -12.499 -5.320 14.407 1.00 97.62 84 LYS A N 1
ATOM 659 C CA . LYS A 1 84 ? -12.985 -6.637 13.993 1.00 97.62 84 LYS A CA 1
ATOM 660 C C . LYS A 1 84 ? -14.359 -6.513 13.343 1.00 97.62 84 LYS A C 1
ATOM 662 O O . LYS A 1 84 ? -15.305 -6.069 13.991 1.00 97.62 84 LYS A O 1
ATOM 667 N N . ILE A 1 85 ? -14.460 -6.924 12.081 1.00 95.69 85 ILE A N 1
ATOM 668 C CA . ILE A 1 85 ? -15.702 -6.874 11.295 1.00 95.69 85 ILE A CA 1
ATOM 669 C C . ILE A 1 85 ? -16.321 -8.261 11.077 1.00 95.69 85 ILE A C 1
ATOM 671 O O . ILE A 1 85 ? -17.519 -8.357 10.817 1.00 95.69 85 ILE A O 1
ATOM 675 N N . SER A 1 86 ? -15.550 -9.341 11.241 1.00 95.69 86 SER A N 1
ATOM 676 C CA . SER A 1 86 ? -16.056 -10.720 11.271 1.00 95.69 86 SER A CA 1
ATOM 677 C C . SER A 1 86 ? -15.145 -11.625 12.116 1.00 95.69 86 SER A C 1
ATOM 679 O O . SER A 1 86 ? -14.154 -11.165 12.679 1.00 95.69 86 SER A O 1
ATOM 681 N N . GLU A 1 87 ? -15.472 -12.916 12.241 1.00 94.25 87 GLU A N 1
ATOM 682 C CA . GLU A 1 87 ? -14.718 -13.871 13.072 1.00 94.25 87 GLU A CA 1
ATOM 683 C C . GLU A 1 87 ? -13.219 -13.939 12.716 1.00 94.25 87 GLU A C 1
ATOM 685 O O . GLU A 1 87 ? -12.380 -14.101 13.603 1.00 94.25 87 GLU A O 1
ATOM 690 N N . ASN A 1 88 ? -12.881 -13.743 11.440 1.00 95.31 88 ASN A N 1
ATOM 691 C CA . ASN A 1 88 ? -11.526 -13.850 10.892 1.00 95.31 88 ASN A CA 1
ATOM 692 C C . ASN A 1 88 ? -11.057 -12.601 10.126 1.00 95.31 88 ASN A C 1
ATOM 694 O O . ASN A 1 88 ? -9.973 -12.621 9.542 1.00 95.31 88 ASN A O 1
ATOM 698 N N . GLN A 1 89 ? -11.849 -11.530 10.136 1.00 95.31 89 GLN A N 1
ATOM 699 C CA . GLN A 1 89 ? -11.561 -10.317 9.384 1.00 95.31 89 GLN A CA 1
ATOM 700 C C . GLN A 1 89 ? -11.506 -9.114 10.320 1.00 95.31 89 GLN A C 1
ATOM 702 O O . GLN A 1 89 ? -12.478 -8.771 11.005 1.00 95.31 89 GLN A O 1
ATOM 707 N N . GLU A 1 90 ? -10.357 -8.453 10.315 1.00 97.75 90 GLU A N 1
ATOM 708 C CA . GLU A 1 90 ? -10.131 -7.187 11.001 1.00 97.75 90 GLU A CA 1
ATOM 709 C C . GLU A 1 90 ? -9.577 -6.189 9.989 1.00 97.75 90 GLU A C 1
ATOM 711 O O . GLU A 1 90 ? -8.825 -6.554 9.087 1.00 97.75 90 GLU A O 1
ATOM 716 N N . VAL A 1 91 ? -9.966 -4.927 10.114 1.00 97.50 91 VAL A N 1
ATOM 717 C CA . VAL A 1 91 ? -9.507 -3.863 9.218 1.00 97.50 91 VAL A CA 1
ATOM 718 C C . VAL A 1 91 ? -9.039 -2.671 10.036 1.00 97.50 91 VAL A C 1
ATOM 720 O O . VAL A 1 91 ? -9.602 -2.369 11.091 1.00 97.50 91 VAL A O 1
ATOM 723 N N . LYS A 1 92 ? -8.001 -1.984 9.566 1.00 97.00 92 LYS A N 1
ATOM 724 C CA . LYS A 1 92 ? -7.514 -0.752 10.184 1.00 97.00 92 LYS A CA 1
ATOM 725 C C . LYS A 1 92 ? -8.244 0.440 9.581 1.00 97.00 92 LYS A C 1
ATOM 727 O O . LYS A 1 92 ? -8.162 0.660 8.374 1.00 97.00 92 LYS A O 1
ATOM 732 N N . TYR A 1 93 ? -8.913 1.224 10.418 1.00 95.88 93 TYR A N 1
ATOM 733 C CA . TYR A 1 93 ? -9.529 2.494 10.033 1.00 95.88 93 TYR A CA 1
ATOM 734 C C . TYR A 1 93 ? -8.552 3.640 10.252 1.00 95.88 93 TYR A C 1
ATOM 736 O O . TYR A 1 93 ? -8.041 3.795 11.361 1.00 95.88 93 TYR A O 1
ATOM 744 N N . SER A 1 94 ? -8.319 4.444 9.214 1.00 94.50 94 SER A N 1
ATOM 745 C CA . SER A 1 94 ? -7.506 5.658 9.323 1.00 94.50 94 SER A CA 1
ATOM 746 C C . SER A 1 94 ? -8.182 6.665 10.253 1.00 94.50 94 SER A C 1
ATOM 748 O O . SER A 1 94 ? -9.376 6.934 10.105 1.00 94.50 94 SER A O 1
ATOM 750 N N . HIS A 1 95 ? -7.431 7.246 11.192 1.00 93.88 95 HIS A N 1
ATOM 751 C CA . HIS A 1 95 ? -7.961 8.296 12.076 1.00 93.88 95 HIS A CA 1
ATOM 752 C C . HIS A 1 95 ? -8.305 9.571 11.312 1.00 93.88 95 HIS A C 1
ATOM 754 O O . HIS A 1 95 ? -9.294 10.228 11.627 1.00 93.88 95 HIS A O 1
ATOM 760 N N . LYS A 1 96 ? -7.511 9.892 10.287 1.00 92.31 96 LYS A N 1
ATOM 761 C CA . LYS A 1 96 ? -7.673 11.099 9.478 1.00 92.31 96 LYS A CA 1
ATOM 762 C C . LYS A 1 96 ? -8.782 10.957 8.439 1.00 92.31 96 LYS A C 1
ATOM 764 O O . LYS A 1 96 ? -9.593 11.865 8.281 1.00 92.31 96 LYS A O 1
ATOM 769 N N . LEU A 1 97 ? -8.817 9.824 7.735 1.00 90.56 97 LEU A N 1
ATOM 770 C CA . LEU A 1 97 ? -9.766 9.608 6.638 1.00 90.56 97 LEU A CA 1
ATOM 771 C C . LEU A 1 97 ? -11.100 9.013 7.109 1.00 90.56 97 LEU A C 1
ATOM 773 O O . LEU A 1 97 ? -12.105 9.141 6.416 1.00 90.56 97 LEU A O 1
ATOM 777 N N . GLY A 1 98 ? -11.119 8.319 8.252 1.00 92.88 98 GLY A N 1
ATOM 778 C CA . GLY A 1 98 ? -12.314 7.640 8.764 1.00 92.88 98 GLY A CA 1
ATOM 779 C C . GLY A 1 98 ? -12.763 6.429 7.934 1.00 92.88 98 GLY A C 1
ATOM 780 O O . GLY A 1 98 ? -13.864 5.921 8.135 1.00 92.88 98 GLY A O 1
ATOM 781 N N . VAL A 1 99 ? -11.929 5.952 7.008 1.00 94.19 99 VAL A N 1
ATOM 782 C CA . VAL A 1 99 ? -12.207 4.809 6.121 1.00 94.19 99 VAL A CA 1
ATOM 783 C C . VAL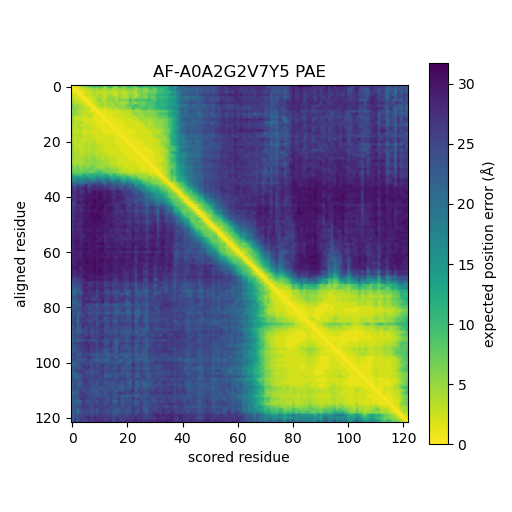 A 1 99 ? -11.236 3.654 6.395 1.00 94.19 99 VAL A C 1
ATOM 785 O O . VAL A 1 99 ? -10.132 3.893 6.902 1.00 94.19 99 VAL A O 1
ATOM 788 N N . PRO A 1 100 ? -11.620 2.398 6.093 1.00 95.31 100 PRO A N 1
ATOM 789 C CA . PRO A 1 100 ? -10.716 1.265 6.227 1.00 95.31 100 PRO A CA 1
ATOM 790 C C . PRO A 1 100 ? -9.618 1.340 5.158 1.00 95.31 100 PRO A C 1
ATOM 792 O O . PRO A 1 100 ? -9.912 1.520 3.978 1.00 95.31 100 PRO A O 1
ATOM 795 N N . ILE A 1 101 ? -8.360 1.208 5.581 1.00 95.19 101 ILE A N 1
ATOM 796 C CA . ILE A 1 101 ? -7.180 1.369 4.716 1.00 95.19 101 ILE A CA 1
ATOM 797 C C . ILE A 1 101 ? -6.463 0.050 4.416 1.00 95.19 101 ILE A C 1
ATOM 799 O O . ILE A 1 101 ? -5.979 -0.126 3.304 1.00 95.19 101 ILE A O 1
ATOM 803 N N . VAL A 1 102 ? -6.407 -0.882 5.371 1.00 96.25 102 VAL A N 1
ATOM 804 C CA . VAL A 1 102 ? -5.718 -2.176 5.218 1.00 96.25 102 VAL A CA 1
ATOM 805 C C . VAL A 1 102 ? -6.424 -3.257 6.037 1.00 96.25 102 VAL A C 1
ATOM 807 O O . VAL A 1 102 ? -6.970 -2.956 7.105 1.00 96.25 102 VAL A O 1
ATOM 810 N N . ASP A 1 103 ? -6.438 -4.493 5.548 1.00 96.50 103 ASP A N 1
ATOM 811 C CA . ASP A 1 103 ? -6.958 -5.657 6.268 1.00 96.50 103 ASP A CA 1
ATOM 812 C C . ASP A 1 103 ? -5.888 -6.375 7.112 1.00 96.50 103 ASP A C 1
ATOM 814 O O . ASP A 1 103 ? -4.699 -6.049 7.086 1.00 96.50 103 ASP A O 1
ATOM 818 N N . ASN A 1 104 ? -6.310 -7.372 7.889 1.00 96.69 104 ASN A N 1
ATOM 819 C CA . ASN A 1 104 ? -5.437 -8.172 8.749 1.00 96.69 104 ASN A CA 1
ATOM 820 C C . ASN A 1 104 ? -4.476 -9.108 7.995 1.00 96.69 104 ASN A C 1
ATOM 822 O O . ASN A 1 104 ? -3.640 -9.753 8.631 1.00 96.69 104 ASN A O 1
ATOM 826 N N . TYR A 1 105 ? -4.567 -9.175 6.668 1.00 95.31 105 TYR A N 1
ATOM 827 C CA . TYR A 1 105 ? -3.631 -9.889 5.801 1.00 95.31 105 TYR A CA 1
ATOM 828 C C . TYR A 1 105 ? -2.592 -8.951 5.172 1.00 95.31 105 TYR A C 1
ATOM 830 O O . TYR A 1 105 ? -1.646 -9.424 4.543 1.00 95.31 105 TYR A O 1
ATOM 838 N N . GLY A 1 106 ? -2.730 -7.640 5.390 1.00 94.50 106 GLY A N 1
ATOM 839 C CA . GLY A 1 106 ? -1.841 -6.619 4.851 1.00 94.50 106 GLY A CA 1
ATOM 840 C C . GLY A 1 106 ? -2.252 -6.098 3.475 1.00 94.50 106 GLY A C 1
ATOM 841 O O . GLY A 1 106 ? -1.480 -5.332 2.903 1.00 94.50 106 GLY A O 1
ATOM 842 N N . PHE A 1 107 ? -3.431 -6.466 2.962 1.00 95.44 107 PHE A N 1
ATOM 843 C CA . PHE A 1 107 ? -3.954 -5.933 1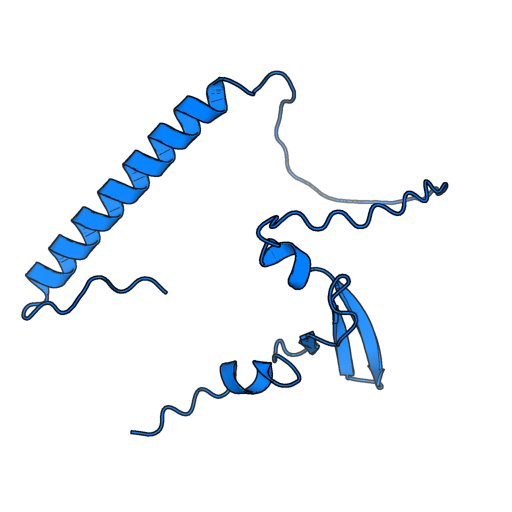.704 1.00 95.44 107 PHE A CA 1
ATOM 844 C C . PHE A 1 107 ? -4.628 -4.580 1.918 1.00 95.44 107 PHE A C 1
ATOM 846 O O . PHE A 1 107 ? -5.424 -4.389 2.845 1.00 95.44 107 PHE A O 1
ATOM 853 N N . LEU A 1 108 ? -4.316 -3.638 1.041 1.00 94.94 108 LEU A N 1
ATOM 854 C CA . LEU A 1 108 ? -4.933 -2.332 0.943 1.00 94.94 108 LEU A CA 1
ATOM 855 C C . LEU A 1 108 ? -6.380 -2.452 0.464 1.00 94.94 108 LEU A C 1
ATOM 857 O O . LEU A 1 108 ? -6.743 -3.274 -0.378 1.00 94.94 108 LEU A O 1
ATOM 861 N N . LEU A 1 109 ? -7.230 -1.592 1.014 1.00 94.25 109 LEU A N 1
ATOM 862 C CA . LEU A 1 109 ? -8.666 -1.609 0.764 1.00 94.25 109 LEU A CA 1
ATOM 863 C C . LEU A 1 109 ? -9.101 -0.426 -0.110 1.00 94.25 109 LEU A C 1
ATOM 865 O O . LEU A 1 109 ? -8.396 0.570 -0.269 1.00 94.25 109 LEU A O 1
ATOM 869 N N . GLY A 1 110 ? -10.294 -0.544 -0.699 1.00 92.00 110 GLY A N 1
ATOM 870 C CA . GLY A 1 110 ? -10.877 0.499 -1.544 1.00 92.00 110 GLY A CA 1
ATOM 871 C C . GLY A 1 110 ? -10.080 0.728 -2.828 1.00 92.00 110 GLY A C 1
ATOM 872 O O . GLY A 1 110 ? -9.653 -0.222 -3.485 1.00 92.00 110 GLY A O 1
ATOM 873 N N . GLU A 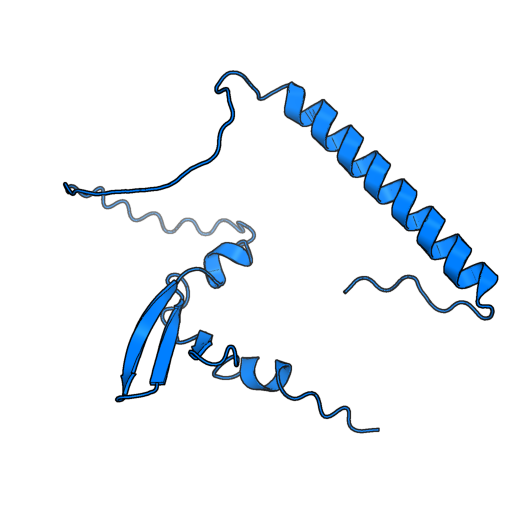1 111 ? -9.879 1.995 -3.187 1.00 90.81 111 GLU A N 1
ATOM 874 C CA . GLU A 1 111 ? -9.147 2.394 -4.398 1.00 90.81 111 GLU A CA 1
ATOM 875 C C . GLU A 1 111 ? -7.667 1.987 -4.362 1.00 90.81 111 GLU A C 1
ATOM 877 O O . GLU A 1 111 ? -7.052 1.804 -5.409 1.00 90.81 111 GLU A O 1
ATOM 882 N N . PHE A 1 112 ? -7.108 1.770 -3.170 1.00 90.50 112 PHE A N 1
ATOM 883 C CA . PHE A 1 112 ? -5.712 1.376 -2.992 1.00 90.50 112 PHE A CA 1
ATOM 884 C C . PHE A 1 112 ? -5.464 -0.121 -3.205 1.00 90.50 112 PHE A C 1
ATOM 886 O O . PHE A 1 112 ? -4.314 -0.515 -3.374 1.00 90.50 112 PHE A O 1
ATOM 893 N N . SER A 1 113 ? -6.516 -0.943 -3.277 1.00 92.75 113 SER A N 1
ATOM 894 C CA . SER A 1 113 ? -6.397 -2.391 -3.530 1.00 92.75 113 SER A CA 1
ATOM 895 C C . SER A 1 113 ? -5.702 -2.724 -4.855 1.00 92.75 113 SER A C 1
ATOM 897 O O . SER A 1 113 ? -5.093 -3.780 -4.994 1.00 92.75 113 SER A O 1
ATOM 899 N N . ILE A 1 114 ? -5.731 -1.803 -5.825 1.00 91.81 114 ILE A N 1
ATOM 900 C CA . ILE A 1 114 ? -5.017 -1.955 -7.098 1.00 91.81 114 ILE A CA 1
ATOM 901 C C . ILE A 1 114 ? -3.495 -2.015 -6.923 1.00 91.81 114 ILE A C 1
ATOM 903 O O . ILE A 1 114 ? -2.810 -2.597 -7.757 1.00 91.81 114 ILE A O 1
ATOM 907 N N . LEU A 1 115 ? -2.954 -1.429 -5.854 1.00 91.12 115 LEU A N 1
ATOM 908 C CA . LEU A 1 115 ? -1.514 -1.437 -5.598 1.00 91.12 115 LEU A CA 1
ATOM 909 C C . LEU A 1 115 ? -1.009 -2.820 -5.176 1.00 91.12 115 LEU A C 1
ATOM 911 O O . LEU A 1 115 ? 0.164 -3.123 -5.388 1.00 91.12 115 LEU A O 1
ATOM 915 N N . ASP A 1 116 ? -1.891 -3.664 -4.641 1.00 92.62 116 ASP A N 1
ATOM 916 C CA . ASP A 1 116 ? -1.576 -5.059 -4.329 1.00 92.62 116 ASP A CA 1
ATOM 917 C C . ASP A 1 116 ? -1.701 -5.976 -5.551 1.00 92.62 116 ASP A C 1
ATOM 919 O O . ASP A 1 116 ? -1.276 -7.136 -5.518 1.00 92.62 116 ASP A O 1
ATOM 923 N N . ASP A 1 117 ? -2.268 -5.477 -6.652 1.00 91.12 117 ASP A N 1
ATOM 924 C CA . ASP A 1 117 ? -2.357 -6.223 -7.895 1.00 91.12 117 ASP A CA 1
ATOM 925 C C . ASP A 1 117 ? -1.009 -6.199 -8.624 1.00 91.12 117 ASP A C 1
ATOM 927 O O . ASP A 1 117 ? -0.702 -5.325 -9.433 1.00 91.12 117 ASP A O 1
ATOM 931 N N . LEU A 1 118 ? -0.188 -7.213 -8.353 1.00 86.38 118 LEU A N 1
ATOM 932 C CA . LEU A 1 118 ? 1.129 -7.389 -8.972 1.00 86.38 118 LEU A CA 1
ATOM 933 C C . LEU A 1 118 ? 1.065 -7.756 -10.467 1.00 86.38 118 LEU A C 1
ATOM 935 O O . LEU A 1 118 ? 2.104 -8.023 -11.082 1.00 86.38 118 LEU A O 1
ATOM 939 N N . ARG A 1 119 ? -0.129 -7.818 -11.073 1.00 84.50 119 ARG A N 1
ATOM 940 C CA . ARG A 1 119 ? -0.282 -8.081 -12.507 1.00 84.50 119 ARG A CA 1
ATOM 941 C C . ARG A 1 119 ? 0.185 -6.873 -13.312 1.00 84.50 119 ARG A C 1
ATOM 943 O O . ARG A 1 119 ? -0.562 -5.942 -13.593 1.00 84.50 119 ARG A O 1
ATOM 950 N N . ILE A 1 120 ? 1.433 -6.939 -13.756 1.00 76.88 120 ILE A N 1
ATOM 951 C CA . ILE A 1 120 ? 1.949 -6.070 -14.809 1.00 76.88 120 ILE A CA 1
ATOM 952 C C . ILE A 1 120 ? 1.419 -6.615 -16.140 1.00 76.88 120 ILE A C 1
ATOM 954 O O . ILE A 1 120 ? 1.848 -7.677 -16.592 1.00 76.88 120 ILE A O 1
ATOM 958 N N . TYR A 1 121 ? 0.465 -5.915 -16.755 1.00 76.00 121 TYR A N 1
ATOM 959 C CA . TYR A 1 121 ? 0.061 -6.199 -18.133 1.00 76.00 121 TYR A CA 1
ATOM 960 C C . TYR A 1 121 ? 1.206 -5.772 -19.065 1.00 76.00 121 TYR A C 1
ATOM 962 O O . TYR A 1 121 ? 1.534 -4.588 -19.137 1.00 76.00 121 TYR A O 1
ATOM 970 N N . MET A 1 122 ? 1.837 -6.759 -19.707 1.00 64.31 122 MET A N 1
ATOM 971 C CA . MET A 1 122 ? 2.850 -6.600 -20.761 1.00 64.31 122 MET A CA 1
ATOM 972 C C . MET A 1 122 ? 2.200 -6.586 -22.141 1.00 64.31 122 MET A C 1
ATOM 974 O O . MET A 1 122 ? 1.230 -7.358 -22.331 1.00 64.31 122 MET A O 1
#

Mean predicted aligned error: 19.05 Å

Nearest PDB structures (foldseek):
  4wac-assembly1_A  TM=6.190E-01  e=1.618E+00  Staphylococcus aureus
  8p1x-assembly1_AAA  TM=6.320E-01  e=5.254E+00  Staphylococcus epidermidis
  7qnt-assembly1_AAA  TM=5.513E-01  e=5.989E+00  Staphylococcus epidermidis

pLDDT: mean 75.88, std 22.03, range [28.97, 97.75]

Organism: Capsicum baccatum (NCBI:txid33114)

Secondary structure (DSSP, 8-state):
-------SSHHHHHHHHHHHHHHHHHHHHHHHHHHTTS--S--------------------------------HHHHH-EEEEE-SSS-EEEEETTT-SEEEETTS-B-GGGGGGG------